Protein AF-A0A820B9D3-F1 (afdb_monomer_lite)

pLDDT: mean 74.73, std 18.63, range [38.22, 97.81]

Sequence (134 aa):
EEYNAFFYSLVSQDTVEMYYSAKRQSFLINQGYSYKVITRLVSEEDNLFYSTKEEQRQLLERVLLATDRGEDKEEESLGQVASSTTSVDRRVGTMNSLSGADATTYMEVKKKPITNGTARSNKPKHELFRKYRK

Structure (mmCIF, N/CA/C/O backbone):
data_AF-A0A820B9D3-F1
#
_entry.id   AF-A0A820B9D3-F1
#
loop_
_atom_site.group_PDB
_atom_site.id
_atom_site.type_symbol
_atom_site.label_atom_id
_atom_site.label_alt_id
_atom_site.label_comp_id
_atom_site.label_asym_id
_atom_site.label_entity_id
_atom_site.label_seq_id
_atom_site.pdbx_PDB_ins_code
_atom_site.Cartn_x
_atom_site.Cartn_y
_atom_site.Cartn_z
_atom_site.occupancy
_atom_site.B_iso_or_equiv
_atom_site.auth_seq_id
_atom_site.auth_comp_id
_atom_site.auth_asym_id
_atom_site.auth_atom_id
_atom_site.pdbx_PDB_model_num
ATOM 1 N N . GLU A 1 1 ? -2.876 -5.472 -28.121 1.00 53.56 1 GLU A N 1
ATOM 2 C CA . GLU A 1 1 ? -1.939 -6.042 -27.135 1.00 53.56 1 GLU A CA 1
ATOM 3 C C . GLU A 1 1 ? -2.771 -6.636 -26.017 1.00 53.56 1 GLU A C 1
ATOM 5 O O . GLU A 1 1 ? -3.557 -5.910 -25.422 1.00 53.56 1 GLU A O 1
ATOM 10 N N . GLU A 1 2 ? -2.706 -7.948 -25.825 1.00 71.56 2 GLU A N 1
ATOM 11 C CA . GLU A 1 2 ? -3.500 -8.658 -24.821 1.00 71.56 2 GLU A CA 1
ATOM 12 C C . GLU A 1 2 ? -2.555 -9.047 -23.681 1.00 71.56 2 GLU A C 1
ATOM 14 O O . GLU A 1 2 ? -1.589 -9.781 -23.888 1.00 71.56 2 GLU A O 1
ATOM 19 N N . TYR A 1 3 ? -2.761 -8.461 -22.501 1.00 78.06 3 TYR A N 1
ATOM 20 C CA . TYR A 1 3 ? -1.929 -8.732 -21.331 1.00 78.06 3 TYR A CA 1
ATOM 21 C C . TYR A 1 3 ? -2.391 -10.037 -20.673 1.00 78.06 3 TYR A C 1
ATOM 23 O O . TYR A 1 3 ? -3.571 -10.201 -20.374 1.00 78.06 3 TYR A O 1
ATOM 31 N N . ASN A 1 4 ? -1.460 -10.960 -20.435 1.00 86.94 4 ASN A N 1
ATOM 32 C CA . ASN A 1 4 ? -1.717 -12.282 -19.851 1.00 86.94 4 ASN A CA 1
ATOM 33 C C . ASN A 1 4 ? -1.388 -12.372 -18.348 1.00 86.94 4 ASN A C 1
ATOM 35 O O . ASN A 1 4 ? -1.605 -13.415 -17.735 1.00 86.94 4 ASN A O 1
ATOM 39 N N . ALA A 1 5 ? -0.855 -11.301 -17.758 1.00 93.38 5 ALA A N 1
ATOM 40 C CA . ALA A 1 5 ? -0.498 -11.227 -16.349 1.00 93.38 5 ALA A CA 1
ATOM 41 C C . ALA A 1 5 ? -0.817 -9.839 -15.784 1.00 93.38 5 ALA A C 1
ATOM 43 O O . ALA A 1 5 ? -0.573 -8.821 -16.436 1.00 93.38 5 ALA A O 1
ATOM 44 N N . PHE A 1 6 ? -1.329 -9.809 -14.553 1.00 93.75 6 PHE A N 1
ATOM 45 C CA . PHE A 1 6 ? -1.707 -8.588 -13.848 1.00 93.75 6 PHE A CA 1
ATOM 46 C C . PHE A 1 6 ? -1.091 -8.578 -12.451 1.00 93.75 6 PHE A C 1
ATOM 48 O O . PHE A 1 6 ? -1.074 -9.597 -11.762 1.00 93.75 6 PHE A O 1
ATOM 55 N N . PHE A 1 7 ? -0.597 -7.415 -12.036 1.00 95.19 7 PHE A N 1
ATOM 56 C CA . PHE A 1 7 ? -0.074 -7.178 -10.696 1.00 95.19 7 PHE A CA 1
ATOM 57 C C . PHE A 1 7 ? -0.852 -6.034 -10.047 1.00 95.19 7 PHE A C 1
ATOM 59 O O . PHE A 1 7 ? -0.975 -4.959 -10.637 1.00 95.19 7 PHE A O 1
ATOM 66 N N . TYR A 1 8 ? -1.348 -6.262 -8.829 1.00 95.00 8 TYR A N 1
ATOM 67 C CA . TYR A 1 8 ? -2.087 -5.276 -8.045 1.00 95.00 8 TYR A CA 1
ATOM 68 C C . TYR A 1 8 ? -1.323 -4.955 -6.765 1.00 95.00 8 TYR A C 1
ATOM 70 O O . TYR A 1 8 ? -0.876 -5.853 -6.056 1.00 95.00 8 TYR A O 1
ATOM 78 N N . SER A 1 9 ? -1.201 -3.664 -6.468 1.00 94.31 9 SER A N 1
ATOM 79 C CA . SER A 1 9 ? -0.707 -3.161 -5.190 1.00 94.31 9 SER A CA 1
ATOM 80 C C . SER A 1 9 ? -1.817 -2.329 -4.571 1.00 94.31 9 SER A C 1
ATOM 82 O O . SER A 1 9 ? -2.277 -1.373 -5.195 1.00 94.31 9 SER A O 1
ATOM 84 N N . LEU A 1 10 ? -2.252 -2.698 -3.368 1.00 94.88 10 LEU A N 1
ATOM 85 C CA . LEU A 1 10 ? -3.127 -1.854 -2.561 1.00 94.88 10 LEU A CA 1
ATOM 86 C C . LEU A 1 10 ? -2.253 -0.843 -1.822 1.00 94.88 10 LEU A C 1
ATOM 88 O O . LEU A 1 10 ? -1.151 -1.177 -1.396 1.00 94.88 10 LEU A O 1
ATOM 92 N N . VAL A 1 11 ? -2.719 0.399 -1.758 1.00 94.75 11 VAL A N 1
ATOM 93 C CA . VAL A 1 11 ? -1.972 1.517 -1.181 1.00 94.75 11 VAL A CA 1
ATOM 94 C C . VAL A 1 11 ? -2.943 2.323 -0.341 1.00 94.75 11 VAL A C 1
ATOM 96 O O . VAL A 1 11 ? -3.967 2.787 -0.854 1.00 94.75 11 VAL A O 1
ATOM 99 N N . SER A 1 12 ? -2.622 2.496 0.935 1.00 94.19 12 SER A N 1
ATOM 100 C CA . SER A 1 12 ? -3.398 3.333 1.840 1.00 94.19 12 SER A CA 1
ATOM 101 C C . SER A 1 12 ? -3.244 4.803 1.440 1.00 94.19 12 SER A C 1
ATOM 103 O O . SER A 1 12 ? -2.137 5.304 1.228 1.00 94.19 12 SER A O 1
ATOM 105 N N . GLN A 1 13 ? -4.369 5.501 1.285 1.00 93.62 13 GLN A N 1
ATOM 106 C CA . GLN A 1 13 ? -4.360 6.931 0.972 1.00 93.62 13 GLN A CA 1
ATOM 107 C C . GLN A 1 13 ? -3.873 7.731 2.180 1.00 93.62 13 GLN A C 1
ATOM 109 O O . GLN A 1 13 ? -4.029 7.297 3.318 1.00 93.62 13 GLN A O 1
ATOM 114 N N . ASP A 1 14 ? -3.266 8.887 1.920 1.00 94.00 14 ASP A N 1
ATOM 115 C CA . ASP A 1 14 ? -2.755 9.803 2.947 1.00 94.00 14 ASP A CA 1
ATOM 116 C C . ASP A 1 14 ? -1.735 9.188 3.929 1.00 94.00 14 ASP A C 1
ATOM 118 O O . ASP A 1 14 ? -1.460 9.752 4.987 1.00 94.00 14 ASP A O 1
ATOM 122 N N . THR A 1 15 ? -1.109 8.063 3.564 1.00 95.75 15 THR A N 1
ATOM 123 C CA . THR A 1 15 ? 0.020 7.472 4.296 1.00 95.75 15 THR A CA 1
ATOM 124 C C . THR A 1 15 ? 1.325 7.583 3.503 1.00 95.75 15 THR A C 1
ATOM 126 O O . THR A 1 15 ? 1.361 7.963 2.326 1.00 95.75 15 THR A O 1
ATOM 129 N N . VAL A 1 16 ? 2.437 7.207 4.141 1.00 94.31 16 VAL A N 1
ATOM 130 C CA . VAL A 1 16 ? 3.761 7.134 3.501 1.00 94.31 16 VAL A CA 1
ATOM 131 C C . VAL A 1 16 ? 3.803 6.168 2.309 1.00 94.31 16 VAL A C 1
ATOM 133 O O . VAL A 1 16 ? 4.631 6.343 1.412 1.00 94.31 16 VAL A O 1
ATOM 136 N N . GLU A 1 17 ? 2.898 5.185 2.245 1.00 92.94 17 GLU A N 1
ATOM 137 C CA . GLU A 1 17 ? 2.817 4.215 1.146 1.00 92.94 17 GLU A CA 1
ATOM 138 C C . GLU A 1 17 ? 2.543 4.896 -0.200 1.00 92.94 17 GLU A C 1
ATOM 140 O O . GLU A 1 17 ? 3.072 4.471 -1.231 1.00 92.94 17 GLU A O 1
ATOM 145 N N . MET A 1 18 ? 1.786 5.999 -0.205 1.00 95.00 18 MET A N 1
ATOM 146 C CA . MET A 1 18 ? 1.497 6.770 -1.417 1.00 95.00 18 MET A CA 1
ATOM 147 C C . MET A 1 18 ? 2.777 7.342 -2.043 1.00 95.00 18 MET A C 1
ATOM 149 O O . MET A 1 18 ? 2.987 7.269 -3.257 1.00 95.00 18 MET A O 1
ATOM 153 N N . TYR A 1 19 ? 3.683 7.852 -1.207 1.00 94.81 19 TYR A N 1
ATOM 154 C CA . TYR A 1 19 ? 4.968 8.386 -1.654 1.00 94.81 19 TYR A CA 1
ATOM 155 C C . TYR A 1 19 ? 5.868 7.294 -2.251 1.00 94.81 19 TYR A C 1
ATOM 157 O O . TYR A 1 19 ? 6.464 7.483 -3.317 1.00 94.81 19 TYR A O 1
ATOM 165 N N . TYR A 1 20 ? 5.949 6.127 -1.605 1.00 95.56 20 TYR A N 1
ATOM 166 C CA . TYR A 1 20 ? 6.718 4.997 -2.136 1.00 95.56 20 TYR A CA 1
ATOM 167 C C . TYR A 1 20 ? 6.109 4.433 -3.423 1.00 95.56 20 TYR A C 1
ATOM 169 O O . TYR A 1 20 ? 6.842 4.063 -4.346 1.00 95.56 20 TYR A O 1
ATOM 177 N N . SER A 1 21 ? 4.784 4.451 -3.536 1.00 95.50 21 SER A N 1
ATOM 178 C CA . SER A 1 21 ? 4.063 4.023 -4.735 1.00 95.50 21 SER A CA 1
ATOM 179 C C . SER A 1 21 ? 4.378 4.904 -5.944 1.00 95.50 21 SER A C 1
ATOM 181 O O . SER A 1 21 ? 4.596 4.377 -7.032 1.00 95.50 21 SER A O 1
ATOM 183 N N . ALA A 1 22 ? 4.532 6.220 -5.763 1.00 95.31 22 ALA A N 1
ATOM 184 C CA . ALA A 1 22 ? 4.946 7.128 -6.839 1.00 95.31 22 ALA A CA 1
ATOM 185 C C . ALA A 1 22 ? 6.360 6.811 -7.378 1.00 95.31 22 ALA A C 1
ATOM 187 O O . ALA A 1 22 ? 6.606 6.839 -8.591 1.00 95.31 22 ALA A O 1
ATOM 188 N N . LYS A 1 23 ? 7.294 6.439 -6.490 1.00 96.69 23 LYS A N 1
ATOM 189 C CA . LYS A 1 23 ? 8.628 5.961 -6.898 1.00 96.69 23 LYS A CA 1
ATOM 190 C C . LYS A 1 23 ? 8.537 4.636 -7.651 1.00 96.69 23 LYS A C 1
ATOM 192 O O . LYS A 1 23 ? 9.179 4.477 -8.690 1.00 96.69 23 LYS A O 1
ATOM 197 N N . ARG A 1 24 ? 7.718 3.703 -7.157 1.00 96.44 24 ARG A N 1
ATOM 198 C CA . ARG A 1 24 ? 7.501 2.395 -7.789 1.00 96.44 24 ARG A CA 1
ATOM 199 C C . ARG A 1 24 ? 6.860 2.527 -9.170 1.00 96.44 24 ARG A C 1
ATOM 201 O O . ARG A 1 24 ? 7.287 1.839 -10.089 1.00 96.44 24 ARG A O 1
ATOM 208 N N . GLN A 1 25 ? 5.908 3.442 -9.342 1.00 96.31 25 GLN A N 1
ATOM 209 C CA . GLN A 1 25 ? 5.317 3.763 -10.639 1.00 96.31 25 GLN A CA 1
ATOM 210 C C . GLN A 1 25 ? 6.394 4.202 -11.636 1.00 96.31 25 GLN A C 1
ATOM 212 O O . GLN A 1 25 ? 6.499 3.620 -12.712 1.00 96.31 25 GLN A O 1
ATOM 217 N N . SER A 1 26 ? 7.223 5.185 -11.265 1.00 96.81 26 SER A N 1
ATOM 218 C CA . SER A 1 26 ? 8.322 5.651 -12.124 1.00 96.81 26 SER A CA 1
ATOM 219 C C . SER A 1 26 ? 9.266 4.505 -12.502 1.00 96.81 26 SER A C 1
ATOM 221 O O . SER A 1 26 ? 9.654 4.370 -13.658 1.00 96.81 26 SER A O 1
ATOM 223 N N . PHE A 1 27 ? 9.595 3.635 -11.545 1.00 97.38 27 PHE A N 1
ATOM 224 C CA . PHE A 1 27 ? 10.438 2.464 -11.777 1.00 97.38 27 PHE A CA 1
ATOM 225 C C . PHE A 1 27 ? 9.816 1.456 -12.758 1.00 97.38 27 PHE A C 1
ATOM 227 O O . PHE A 1 27 ? 10.491 1.025 -13.689 1.00 97.38 27 PHE A O 1
ATOM 234 N N . LEU A 1 28 ? 8.535 1.111 -12.589 1.00 97.12 28 LEU A N 1
ATOM 235 C CA . LEU A 1 28 ? 7.827 0.170 -13.466 1.00 97.12 28 LEU A CA 1
ATOM 236 C C . LEU A 1 28 ? 7.701 0.708 -14.895 1.00 97.12 28 LEU A C 1
ATOM 238 O O . LEU A 1 28 ? 7.951 -0.026 -15.850 1.00 97.12 28 LEU A O 1
ATOM 242 N N . ILE A 1 29 ? 7.387 1.998 -15.037 1.00 96.19 29 ILE A N 1
ATOM 243 C CA . ILE A 1 29 ? 7.316 2.668 -16.341 1.00 96.19 29 ILE A CA 1
ATOM 244 C C . ILE A 1 29 ? 8.689 2.649 -17.021 1.00 96.19 29 ILE A C 1
ATOM 246 O O . ILE A 1 29 ? 8.787 2.299 -18.194 1.00 96.19 29 ILE A O 1
ATOM 250 N N . ASN A 1 30 ? 9.761 2.942 -16.280 1.00 97.81 30 ASN A N 1
ATOM 251 C CA . ASN A 1 30 ? 11.126 2.916 -16.814 1.00 97.81 30 ASN A CA 1
ATOM 252 C C . ASN A 1 30 ? 11.574 1.515 -17.266 1.00 97.81 30 ASN A C 1
ATOM 254 O O . ASN A 1 30 ? 12.438 1.403 -18.131 1.00 97.81 30 ASN A O 1
ATOM 258 N N . GLN A 1 31 ? 11.000 0.450 -16.701 1.00 97.12 31 GLN A N 1
ATOM 259 C CA . GLN A 1 31 ? 11.246 -0.933 -17.125 1.00 97.12 31 GLN A CA 1
ATOM 260 C C . GLN A 1 31 ? 10.371 -1.381 -18.305 1.00 97.12 31 GLN A C 1
ATOM 262 O O . GLN A 1 31 ? 10.558 -2.485 -18.811 1.00 97.12 31 GLN A O 1
ATOM 267 N N . GLY A 1 32 ? 9.436 -0.541 -18.757 1.00 95.00 32 GLY A N 1
ATOM 268 C CA . GLY A 1 32 ? 8.545 -0.842 -19.876 1.00 95.00 32 GLY A CA 1
ATOM 269 C C . GLY A 1 32 ? 7.259 -1.575 -19.488 1.00 95.00 32 GLY A C 1
ATOM 270 O O . GLY A 1 32 ? 6.579 -2.096 -20.370 1.00 95.00 32 GLY A O 1
ATOM 271 N N . TYR A 1 33 ? 6.892 -1.618 -18.202 1.00 95.62 33 TYR A N 1
ATOM 272 C CA . TYR A 1 33 ? 5.592 -2.153 -17.792 1.00 95.62 33 TYR A CA 1
ATOM 273 C C . TYR A 1 33 ? 4.468 -1.145 -18.047 1.00 95.62 33 TYR A C 1
ATOM 275 O O . TYR A 1 33 ? 4.612 0.055 -17.804 1.00 95.62 33 TYR A O 1
ATOM 283 N N . SER A 1 34 ? 3.309 -1.654 -18.471 1.00 94.38 34 SER A N 1
ATOM 284 C CA . SER A 1 34 ? 2.070 -0.875 -18.513 1.00 94.38 34 SER A CA 1
ATOM 285 C C . SER A 1 34 ? 1.540 -0.678 -17.092 1.00 94.38 34 SER A C 1
ATOM 287 O O . SER A 1 34 ? 1.429 -1.636 -16.326 1.00 94.38 34 SER A O 1
ATOM 289 N N . TYR A 1 35 ? 1.230 0.566 -16.725 1.00 94.88 35 TYR A N 1
ATOM 290 C CA . TYR A 1 35 ? 0.809 0.928 -15.374 1.00 94.88 35 TYR A CA 1
ATOM 291 C C . TYR A 1 35 ? -0.491 1.730 -15.404 1.00 94.88 35 TYR A C 1
ATOM 293 O O . TYR A 1 35 ? -0.620 2.697 -16.155 1.00 94.88 35 TYR A O 1
ATOM 301 N N . LYS A 1 36 ? -1.445 1.357 -14.546 1.00 94.06 36 LYS A N 1
ATOM 302 C CA . LYS A 1 36 ? -2.738 2.033 -14.410 1.00 94.06 36 LYS A CA 1
ATOM 303 C C . LYS A 1 36 ? -3.097 2.196 -12.938 1.00 94.06 36 LYS A C 1
ATOM 305 O O . LYS A 1 36 ? -3.137 1.219 -12.199 1.00 94.06 36 LYS A O 1
ATOM 310 N N . VAL A 1 37 ? -3.421 3.425 -12.539 1.00 93.75 37 VAL A N 1
ATOM 311 C CA . VAL A 1 37 ? -3.992 3.715 -11.216 1.00 93.75 37 VAL A CA 1
ATOM 312 C C . VAL A 1 37 ? -5.503 3.510 -11.275 1.00 93.75 37 VAL A C 1
ATOM 314 O O . VAL A 1 37 ? -6.167 4.045 -12.165 1.00 93.75 37 VAL A O 1
ATOM 317 N N . ILE A 1 38 ? -6.047 2.741 -10.332 1.00 93.25 38 ILE A N 1
ATOM 318 C CA . ILE A 1 38 ? -7.487 2.504 -10.195 1.00 93.25 38 ILE A CA 1
ATOM 319 C C . ILE A 1 38 ? -7.922 3.045 -8.835 1.00 93.25 38 ILE A C 1
ATOM 321 O O . ILE A 1 38 ? -7.461 2.570 -7.804 1.00 93.25 38 ILE A O 1
ATOM 325 N N . THR A 1 39 ? -8.797 4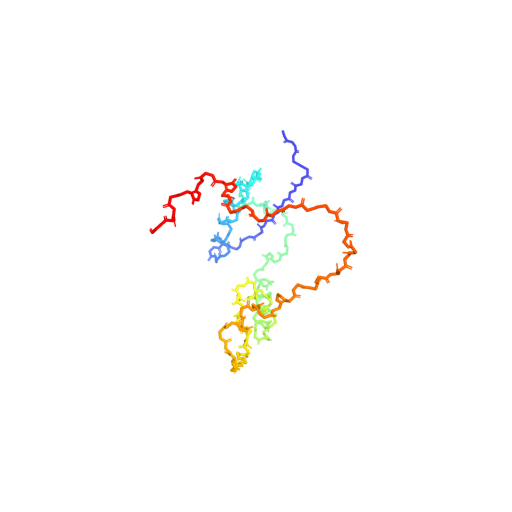.050 -8.832 1.00 90.88 39 THR A N 1
ATOM 326 C CA . THR A 1 39 ? -9.286 4.696 -7.601 1.00 90.88 39 THR A CA 1
ATOM 327 C C . THR A 1 39 ? -10.566 4.067 -7.066 1.00 90.88 39 THR A C 1
ATOM 329 O O . THR A 1 39 ? -10.845 4.158 -5.875 1.00 90.88 39 THR A O 1
ATOM 332 N N . ARG A 1 40 ? -11.360 3.445 -7.940 1.00 85.56 40 ARG A N 1
ATOM 333 C CA . ARG A 1 40 ? -12.627 2.792 -7.604 1.00 85.56 40 ARG A CA 1
ATOM 334 C C . ARG A 1 40 ? -12.691 1.471 -8.356 1.00 85.56 40 ARG A C 1
ATOM 336 O O . ARG A 1 40 ? -12.689 1.470 -9.584 1.00 85.56 40 ARG A O 1
ATOM 343 N 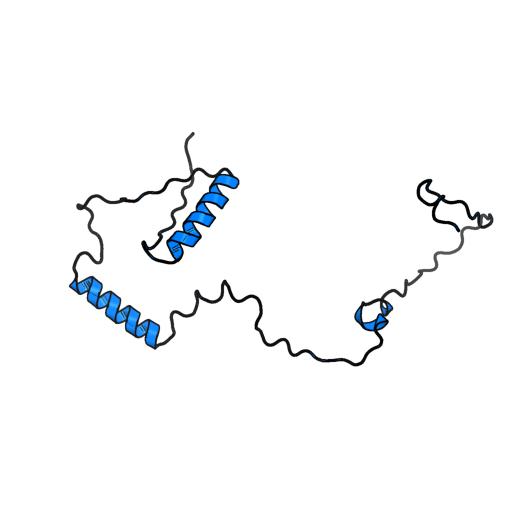N . LEU A 1 41 ? -12.667 0.370 -7.611 1.00 79.94 41 LEU A N 1
ATOM 344 C CA . LEU A 1 41 ? -12.674 -0.992 -8.157 1.00 79.94 41 LEU A CA 1
ATOM 345 C C . LEU A 1 41 ? -14.066 -1.626 -8.147 1.00 79.94 41 LEU A C 1
ATOM 347 O O . LEU A 1 41 ? -14.331 -2.499 -8.963 1.00 79.94 41 LEU A O 1
ATOM 351 N N . VAL A 1 42 ? -14.931 -1.194 -7.232 1.00 69.94 42 VAL A N 1
ATOM 352 C CA . VAL A 1 42 ? -1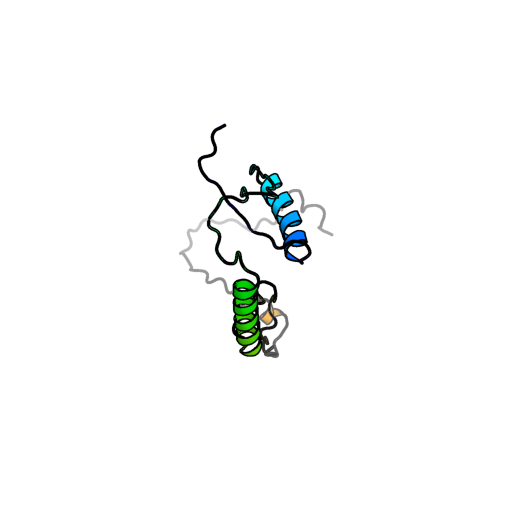6.139 -1.926 -6.854 1.00 69.94 42 VAL A CA 1
ATOM 353 C C . VAL A 1 42 ? -17.355 -1.006 -6.961 1.00 69.94 42 VAL A C 1
ATOM 355 O O . VAL A 1 42 ? -17.283 0.157 -6.558 1.00 69.94 42 VAL A O 1
ATOM 358 N N . SER A 1 43 ? -18.448 -1.518 -7.533 1.00 64.06 43 SER A N 1
ATOM 359 C CA . SER A 1 43 ? -19.780 -0.915 -7.382 1.00 64.06 43 SER A CA 1
ATOM 360 C C . SER A 1 43 ? -20.373 -1.335 -6.038 1.00 64.06 43 SER A C 1
ATOM 362 O O . SER A 1 43 ? -20.066 -2.409 -5.540 1.00 64.06 43 SER A O 1
ATOM 364 N N . GLU A 1 44 ? -21.233 -0.507 -5.451 1.00 61.38 44 GLU A N 1
ATOM 365 C CA . GLU A 1 44 ? -21.781 -0.673 -4.090 1.00 61.38 44 GLU A CA 1
ATOM 366 C C . GLU A 1 44 ? -22.588 -1.974 -3.848 1.00 61.38 44 GLU A C 1
ATOM 368 O O . GLU A 1 44 ? -23.035 -2.213 -2.732 1.00 61.38 44 GLU A O 1
ATOM 373 N N . GLU A 1 45 ? -22.769 -2.820 -4.865 1.00 63.06 45 GLU A N 1
ATOM 374 C CA . GLU A 1 45 ? -23.607 -4.029 -4.841 1.00 63.06 45 GLU A CA 1
ATOM 375 C C . GLU A 1 45 ? -22.868 -5.315 -4.429 1.00 63.06 45 GLU A C 1
ATOM 377 O O . GLU A 1 45 ? -23.485 -6.376 -4.316 1.00 63.06 45 GLU A O 1
ATOM 382 N N . ASP A 1 46 ? -21.560 -5.249 -4.183 1.00 67.44 46 ASP A N 1
ATOM 383 C CA . ASP A 1 46 ? -20.785 -6.423 -3.792 1.00 67.44 46 ASP A CA 1
ATOM 384 C C . ASP A 1 46 ? -20.952 -6.738 -2.287 1.00 67.44 46 ASP A C 1
ATOM 386 O O . ASP A 1 46 ? -20.996 -5.855 -1.427 1.00 67.44 46 ASP A O 1
ATOM 390 N N . ASN A 1 47 ? -21.010 -8.026 -1.933 1.00 79.75 47 ASN A N 1
ATOM 391 C CA . ASN A 1 47 ? -21.017 -8.483 -0.536 1.00 79.75 47 ASN A CA 1
ATOM 392 C C . ASN A 1 47 ? -19.606 -8.372 0.075 1.00 79.75 47 ASN A C 1
ATOM 394 O O . ASN A 1 47 ? -18.892 -9.371 0.198 1.00 79.75 47 ASN A O 1
ATOM 398 N N . LEU A 1 48 ? -19.184 -7.157 0.439 1.00 86.69 48 LEU A N 1
ATOM 399 C CA . LEU A 1 48 ? -17.899 -6.922 1.102 1.00 86.69 48 LEU A CA 1
ATOM 400 C C . LEU A 1 48 ? -17.968 -7.164 2.615 1.00 86.69 48 LEU A C 1
ATOM 402 O O . LEU A 1 48 ? -18.924 -6.789 3.296 1.00 86.69 48 LEU A O 1
ATOM 406 N N . PHE A 1 49 ? -16.883 -7.725 3.148 1.00 89.44 49 PHE A N 1
ATOM 407 C CA . PHE A 1 49 ? -16.624 -7.752 4.585 1.00 89.44 49 PHE A CA 1
ATOM 408 C C . PHE A 1 49 ? -16.356 -6.346 5.132 1.00 89.44 49 PHE A C 1
ATOM 410 O O . PHE A 1 49 ? -15.883 -5.471 4.405 1.00 89.44 49 PHE A O 1
ATOM 417 N N . TYR A 1 50 ? -16.602 -6.159 6.434 1.00 91.00 50 TYR A N 1
ATOM 418 C CA . TYR A 1 50 ? -16.413 -4.888 7.139 1.00 91.00 50 TYR A CA 1
ATOM 419 C C . TYR A 1 50 ? -17.305 -3.763 6.599 1.00 91.00 50 TYR A C 1
ATOM 421 O O . TYR A 1 50 ? -16.900 -2.599 6.566 1.00 91.00 50 TYR A O 1
ATOM 429 N N . SER A 1 51 ? -18.526 -4.098 6.176 1.00 90.44 51 SER A N 1
ATOM 430 C CA . SER A 1 51 ? -19.503 -3.123 5.675 1.00 90.44 51 SER A CA 1
ATOM 431 C C . SER A 1 51 ? -20.102 -2.274 6.800 1.00 90.44 51 SER A C 1
ATOM 433 O O . SER A 1 51 ? -20.448 -1.110 6.592 1.00 90.44 51 SER A O 1
ATOM 435 N N . THR A 1 52 ? -20.194 -2.826 8.015 1.00 93.56 52 THR A N 1
ATOM 436 C CA . THR A 1 52 ? -20.733 -2.118 9.181 1.00 93.56 52 THR A CA 1
ATOM 437 C C . THR A 1 52 ? -19.629 -1.483 10.026 1.00 93.56 52 THR A C 1
ATOM 439 O O . THR A 1 52 ? -18.538 -2.029 10.197 1.00 93.56 52 THR A O 1
ATOM 442 N N . LYS A 1 53 ? -19.931 -0.327 10.633 1.00 95.25 53 LYS A N 1
ATOM 443 C CA . LYS A 1 53 ? -18.999 0.353 11.551 1.00 95.25 53 LYS A CA 1
ATOM 444 C C . LYS A 1 53 ? -18.644 -0.488 12.776 1.00 95.25 53 LYS A C 1
ATOM 446 O O . LYS A 1 53 ? -17.555 -0.331 13.317 1.00 95.25 53 LYS A O 1
ATOM 451 N N . GLU A 1 54 ? -19.548 -1.356 13.220 1.00 96.19 54 GLU A N 1
ATOM 452 C CA . GLU A 1 54 ? -19.304 -2.200 14.388 1.00 96.19 54 GLU A CA 1
ATOM 453 C C . GLU A 1 54 ? -18.259 -3.281 14.086 1.00 96.19 54 GLU A C 1
ATOM 455 O O . GLU A 1 54 ? -17.330 -3.463 14.868 1.00 96.19 54 GLU A O 1
ATOM 460 N N . GLU A 1 55 ? -18.325 -3.920 12.914 1.00 95.19 55 GLU A N 1
ATOM 461 C CA . GLU A 1 55 ? -17.287 -4.857 12.459 1.00 95.19 55 GLU A CA 1
ATOM 462 C C . GLU A 1 55 ? -15.927 -4.168 12.296 1.00 95.19 55 GLU A C 1
ATOM 464 O O . GLU A 1 55 ? -14.899 -4.703 12.714 1.00 95.19 55 GLU A O 1
ATOM 469 N N . GLN A 1 56 ? -15.912 -2.952 11.739 1.00 95.81 56 GLN A N 1
ATOM 470 C CA . GLN A 1 56 ? -14.692 -2.148 11.613 1.00 95.81 56 GLN A CA 1
ATOM 471 C C . GLN A 1 56 ? -14.104 -1.783 12.985 1.00 95.81 56 GLN A C 1
ATOM 473 O O . GLN A 1 56 ? -12.892 -1.869 13.180 1.00 95.81 56 GLN A O 1
ATOM 478 N N . ARG A 1 57 ? -14.946 -1.422 13.964 1.00 96.81 57 ARG A N 1
ATOM 479 C CA . ARG A 1 57 ? -14.516 -1.124 15.340 1.00 96.81 57 ARG A CA 1
ATOM 480 C C . ARG A 1 57 ? -13.898 -2.350 16.008 1.00 96.81 57 ARG A C 1
ATOM 482 O O . ARG A 1 57 ? -12.863 -2.230 16.657 1.00 96.81 57 ARG A O 1
ATOM 489 N N . GLN A 1 58 ? -14.505 -3.521 15.826 1.00 96.50 58 GLN A N 1
ATOM 490 C CA . GLN A 1 58 ? -13.972 -4.779 16.349 1.00 96.50 58 GLN A CA 1
ATOM 491 C C . GLN A 1 58 ? -12.618 -5.131 15.725 1.00 96.50 58 GLN A C 1
ATOM 493 O O . GLN A 1 58 ? -11.733 -5.615 16.428 1.00 96.50 58 GLN A O 1
ATOM 498 N N . LEU A 1 59 ? -12.432 -4.879 14.425 1.00 95.50 59 LEU A N 1
ATOM 499 C CA . LEU A 1 59 ? -11.130 -5.045 13.778 1.00 95.50 59 LEU A CA 1
ATOM 500 C C . LEU A 1 59 ? -10.089 -4.094 14.377 1.00 95.50 59 LEU A C 1
ATOM 502 O O . LEU A 1 59 ? -8.999 -4.537 14.728 1.00 95.50 59 LEU A O 1
ATOM 506 N N . LEU A 1 60 ? -10.436 -2.816 14.544 1.00 95.31 60 LEU A N 1
ATOM 507 C CA . LEU A 1 60 ? -9.541 -1.823 15.135 1.00 95.31 60 LEU A CA 1
ATOM 508 C C . LEU A 1 60 ? -9.104 -2.218 16.552 1.00 95.31 60 LEU A C 1
ATOM 510 O O . LEU A 1 60 ? -7.927 -2.121 16.876 1.00 95.31 60 LEU A O 1
ATOM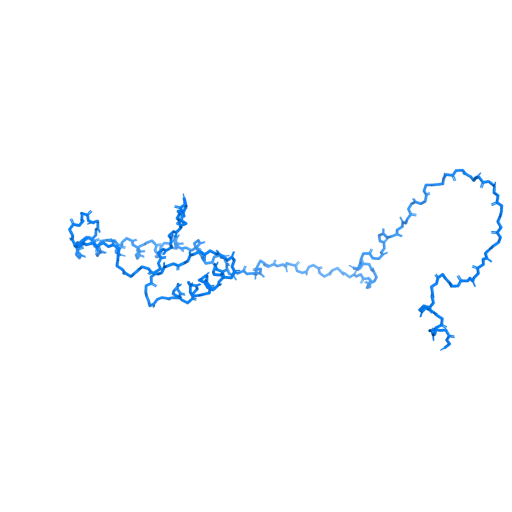 514 N N . GLU A 1 61 ? -10.028 -2.706 17.378 1.00 95.31 61 GLU A N 1
ATOM 515 C CA . GLU A 1 61 ? -9.718 -3.187 18.728 1.00 95.31 61 GLU A CA 1
ATOM 516 C C . GLU A 1 61 ? -8.708 -4.344 18.701 1.00 95.31 61 GLU A C 1
ATOM 518 O O . GLU A 1 61 ? -7.747 -4.344 19.467 1.00 95.31 61 GLU A O 1
ATOM 523 N N . ARG A 1 62 ? -8.864 -5.294 17.769 1.00 92.62 62 ARG A N 1
ATOM 524 C CA . ARG A 1 62 ? -7.898 -6.391 17.590 1.00 92.62 62 ARG A CA 1
ATOM 525 C C . ARG A 1 62 ? -6.522 -5.886 17.163 1.00 92.62 62 ARG A C 1
ATOM 527 O O . ARG A 1 62 ? -5.531 -6.385 17.683 1.00 92.62 62 ARG A O 1
ATOM 534 N N . VAL A 1 63 ? -6.464 -4.913 16.251 1.00 92.81 63 VAL A N 1
ATOM 535 C CA . VAL A 1 63 ? -5.199 -4.314 15.792 1.00 92.81 63 VAL A CA 1
ATOM 536 C C . VAL A 1 63 ? -4.491 -3.611 16.946 1.00 92.81 63 VAL A C 1
ATOM 538 O O . VAL A 1 63 ? -3.326 -3.888 17.187 1.00 92.81 63 VAL A O 1
ATOM 541 N N . LEU A 1 64 ? -5.198 -2.787 17.726 1.00 93.19 64 LEU A N 1
ATOM 542 C CA . LEU A 1 64 ? -4.609 -2.104 18.885 1.00 93.19 64 LEU A CA 1
ATOM 543 C C . LEU A 1 64 ? -4.001 -3.096 19.889 1.00 93.19 64 LEU A C 1
ATOM 545 O O . LEU A 1 64 ? -2.882 -2.898 20.356 1.00 93.19 64 LEU A O 1
ATOM 549 N N . LEU A 1 65 ? -4.703 -4.200 20.164 1.00 92.88 65 LEU A N 1
ATOM 550 C CA . LEU A 1 65 ? -4.197 -5.256 21.043 1.00 92.88 65 LEU A CA 1
ATOM 551 C C . LEU A 1 65 ? -2.960 -5.972 20.475 1.00 92.88 65 LEU A C 1
ATOM 553 O O . LEU A 1 65 ? -2.093 -6.374 21.251 1.00 92.88 65 LEU A O 1
ATOM 557 N N . ALA A 1 66 ? -2.873 -6.159 19.154 1.00 90.12 66 ALA A N 1
ATOM 558 C CA . ALA A 1 66 ? -1.707 -6.753 18.493 1.00 90.12 66 ALA A CA 1
ATOM 559 C C . ALA A 1 66 ? -0.493 -5.806 18.520 1.00 90.12 66 ALA A C 1
ATOM 561 O O . ALA A 1 66 ? 0.621 -6.227 18.852 1.00 90.12 66 ALA A O 1
ATOM 562 N N . THR A 1 67 ? -0.726 -4.509 18.294 1.00 86.56 67 THR A N 1
ATOM 563 C CA . THR A 1 67 ? 0.303 -3.467 18.379 1.00 86.56 67 THR A CA 1
ATOM 564 C C . THR A 1 67 ? 0.890 -3.372 19.787 1.00 86.56 67 THR A C 1
ATOM 566 O O . THR A 1 67 ? 2.113 -3.343 19.938 1.00 86.56 67 THR A O 1
ATOM 569 N N . ASP A 1 68 ? 0.051 -3.417 20.828 1.00 84.69 68 ASP A N 1
ATOM 570 C CA . ASP A 1 68 ? 0.496 -3.413 22.230 1.00 84.69 68 ASP A CA 1
ATOM 571 C C . ASP A 1 68 ? 1.345 -4.646 22.585 1.00 84.69 68 ASP A C 1
ATOM 573 O O . ASP A 1 68 ? 2.265 -4.570 23.404 1.00 84.69 68 ASP A O 1
ATOM 577 N N . ARG A 1 69 ? 1.071 -5.789 21.945 1.00 83.12 69 ARG A N 1
ATOM 578 C CA . ARG A 1 69 ? 1.864 -7.023 22.086 1.00 83.12 69 ARG A CA 1
ATOM 579 C C . ARG A 1 69 ? 3.170 -6.995 21.293 1.00 83.12 69 ARG A C 1
ATOM 581 O O . ARG A 1 69 ? 4.022 -7.855 21.503 1.00 83.12 69 ARG A O 1
ATOM 588 N N . GLY A 1 70 ? 3.360 -5.995 20.432 1.00 73.12 70 GLY A N 1
ATOM 589 C CA . GLY A 1 70 ? 4.552 -5.841 19.603 1.00 73.12 70 GLY A CA 1
ATOM 590 C C . GLY A 1 70 ? 4.652 -6.859 18.467 1.00 73.12 70 GLY A C 1
ATOM 591 O O . GLY A 1 70 ? 5.753 -7.066 17.958 1.00 73.12 70 GLY A O 1
ATOM 592 N N . GLU A 1 71 ? 3.534 -7.477 18.081 1.00 67.94 71 GLU A N 1
ATOM 593 C CA . GLU A 1 71 ? 3.455 -8.480 17.007 1.00 67.94 71 GLU A CA 1
ATOM 594 C C . GLU A 1 71 ? 3.597 -7.839 15.606 1.00 67.94 71 GLU A C 1
ATOM 596 O O . GLU A 1 71 ? 3.970 -8.512 14.652 1.00 67.94 71 GLU A O 1
ATOM 601 N N . ASP A 1 72 ? 3.429 -6.516 15.494 1.00 61.94 72 ASP A N 1
ATOM 602 C CA . ASP A 1 72 ? 3.442 -5.776 14.220 1.00 61.94 72 ASP A CA 1
ATOM 603 C C . ASP A 1 72 ? 4.851 -5.342 13.744 1.00 61.94 72 ASP A C 1
ATOM 605 O O . ASP A 1 72 ? 4.995 -4.596 12.775 1.00 61.94 72 ASP A O 1
ATOM 609 N N . LYS A 1 73 ? 5.927 -5.767 14.421 1.00 56.25 73 LYS A N 1
ATOM 610 C CA . LYS A 1 73 ? 7.298 -5.264 14.170 1.00 56.25 73 LYS A CA 1
ATOM 611 C C . LYS A 1 73 ? 8.031 -5.902 12.986 1.00 56.25 73 LYS A C 1
ATOM 613 O O . LYS A 1 73 ? 9.197 -5.581 12.759 1.00 56.25 73 LYS A O 1
ATOM 618 N N . GLU A 1 74 ? 7.396 -6.787 12.227 1.00 55.62 74 GLU A N 1
ATOM 619 C CA . GLU A 1 74 ? 8.093 -7.520 11.163 1.00 55.62 74 GLU A CA 1
ATOM 620 C C . GLU A 1 74 ? 8.306 -6.700 9.872 1.00 55.62 74 GLU A C 1
ATOM 622 O O . GLU A 1 74 ? 9.221 -7.008 9.108 1.00 55.62 74 GLU A O 1
ATOM 627 N N . GLU A 1 75 ? 7.568 -5.603 9.646 1.00 53.91 75 GLU A N 1
ATOM 628 C CA . GLU A 1 75 ? 7.745 -4.769 8.438 1.00 53.91 75 GLU A CA 1
ATOM 629 C C . GLU A 1 75 ? 8.817 -3.669 8.549 1.00 53.91 75 GLU A C 1
ATOM 631 O O . GLU A 1 75 ? 9.319 -3.193 7.528 1.00 53.91 75 GLU A O 1
ATOM 636 N N . GLU A 1 76 ? 9.261 -3.286 9.751 1.00 49.00 76 GLU A N 1
ATOM 637 C CA . GLU A 1 76 ? 10.258 -2.208 9.899 1.00 49.00 76 GLU A CA 1
ATOM 638 C C . GLU A 1 76 ? 11.711 -2.658 9.608 1.00 49.00 76 GLU A C 1
ATOM 640 O O . GLU A 1 76 ? 12.641 -1.848 9.596 1.00 49.00 76 GLU A O 1
ATOM 645 N N . SER A 1 77 ? 11.942 -3.948 9.324 1.00 44.81 77 SER A N 1
ATOM 646 C CA . SER A 1 77 ? 13.291 -4.489 9.084 1.00 44.81 77 SER A CA 1
ATOM 647 C C . SER A 1 77 ? 13.834 -4.251 7.667 1.00 44.81 77 SER A C 1
ATOM 649 O O . SER A 1 77 ? 15.019 -4.497 7.433 1.00 44.81 77 SER A O 1
ATOM 651 N N . LEU A 1 78 ? 13.043 -3.757 6.708 1.00 46.69 78 LEU A N 1
ATOM 652 C CA . LEU A 1 78 ? 13.504 -3.599 5.315 1.00 46.69 78 LEU A CA 1
ATOM 653 C C . LEU A 1 78 ? 14.244 -2.275 5.029 1.00 46.69 78 LEU A C 1
ATOM 655 O O . LEU A 1 78 ? 14.593 -2.000 3.881 1.00 46.69 78 LEU A O 1
ATOM 659 N N . GLY A 1 79 ? 14.535 -1.475 6.061 1.00 45.47 79 GLY A N 1
ATOM 660 C CA . GLY A 1 79 ? 15.249 -0.196 5.933 1.00 45.47 79 GLY A CA 1
ATOM 661 C C . GLY A 1 79 ? 16.453 -0.000 6.858 1.00 45.47 79 GLY A C 1
ATOM 662 O O . GLY A 1 79 ? 17.206 0.956 6.669 1.00 45.47 79 GLY A O 1
ATOM 663 N N . GLN A 1 80 ? 16.687 -0.888 7.829 1.00 38.72 80 GLN A N 1
ATOM 664 C CA . GLN A 1 80 ? 17.845 -0.785 8.718 1.00 38.72 80 GLN A CA 1
ATOM 665 C C . GLN A 1 80 ? 19.046 -1.503 8.096 1.00 38.72 80 GLN A C 1
ATOM 667 O O . GLN A 1 80 ? 19.385 -2.642 8.411 1.00 38.72 80 GLN A O 1
ATOM 672 N N . VAL A 1 81 ? 19.710 -0.808 7.176 1.00 46.09 81 VAL A N 1
ATOM 673 C CA . VAL A 1 81 ? 21.101 -1.098 6.820 1.00 46.09 81 VAL A CA 1
ATOM 674 C C . VAL A 1 81 ? 21.931 -1.108 8.109 1.00 46.09 81 VAL A C 1
ATOM 676 O O . VAL A 1 81 ? 22.220 -0.064 8.681 1.00 46.09 81 VAL A O 1
ATOM 679 N N . ALA A 1 82 ? 22.268 -2.315 8.565 1.00 46.22 82 ALA A N 1
ATOM 680 C CA . ALA A 1 82 ? 23.393 -2.646 9.432 1.00 46.22 82 ALA A CA 1
ATOM 681 C C . ALA A 1 82 ? 23.651 -1.691 10.619 1.00 46.22 82 ALA A C 1
ATOM 683 O O . ALA A 1 82 ? 24.659 -0.991 10.657 1.00 46.22 82 ALA A O 1
ATOM 684 N N . SER A 1 83 ? 22.811 -1.760 11.653 1.00 48.47 83 SER A N 1
ATOM 685 C CA . SER A 1 83 ? 23.271 -1.514 13.030 1.00 48.47 83 SER A CA 1
ATOM 686 C C . SER A 1 83 ? 23.214 -2.807 13.850 1.00 48.47 83 SER A C 1
ATOM 688 O O . SER A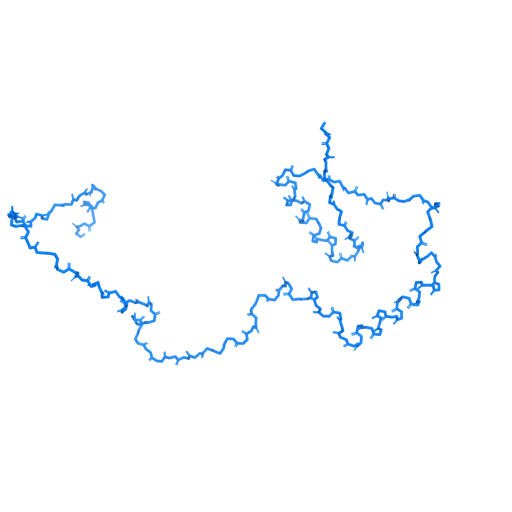 1 83 ? 22.882 -2.826 15.031 1.00 48.47 83 SER A O 1
ATOM 690 N N . SER A 1 84 ? 23.552 -3.934 13.215 1.00 47.97 84 SER A N 1
ATOM 691 C CA . SER A 1 84 ? 24.128 -5.047 13.960 1.00 47.97 84 SER A CA 1
ATOM 692 C C . SER A 1 84 ? 25.464 -4.541 14.479 1.00 47.97 84 SER A C 1
ATOM 694 O O . SER A 1 84 ? 26.336 -4.194 13.684 1.00 47.97 84 SER A O 1
ATOM 696 N N . THR A 1 85 ? 25.587 -4.448 15.792 1.00 54.22 85 THR A N 1
ATOM 697 C CA . THR A 1 85 ? 26.792 -4.129 16.551 1.00 54.22 85 THR A CA 1
ATOM 698 C C . THR A 1 85 ? 28.000 -4.923 16.043 1.00 54.22 85 THR A C 1
ATOM 700 O O . THR A 1 85 ? 28.365 -5.963 16.585 1.00 54.22 85 THR A O 1
ATOM 703 N N . THR A 1 86 ? 28.655 -4.440 14.984 1.00 53.22 86 THR A N 1
ATOM 704 C CA . THR A 1 86 ? 29.930 -4.987 14.534 1.00 53.22 86 THR A CA 1
ATOM 705 C C . THR A 1 86 ? 30.929 -4.640 15.615 1.00 53.22 86 THR A C 1
ATOM 707 O O . THR A 1 86 ? 31.384 -3.501 15.727 1.00 53.22 86 THR A O 1
ATOM 710 N N . SER A 1 87 ? 31.215 -5.617 16.461 1.00 55.44 87 SER A N 1
ATOM 711 C CA . SER A 1 87 ? 32.293 -5.567 17.430 1.00 55.44 87 SER A CA 1
ATOM 712 C C . SER A 1 87 ? 33.578 -5.347 16.631 1.00 55.44 87 SER A C 1
ATOM 714 O O . SER A 1 87 ? 34.081 -6.258 15.976 1.00 55.44 87 SER A O 1
ATOM 716 N N . VAL A 1 88 ? 34.059 -4.103 16.591 1.00 60.75 88 VAL A N 1
ATOM 717 C CA . VAL A 1 88 ? 35.309 -3.758 15.912 1.00 60.75 88 VAL A CA 1
ATOM 718 C C . VAL A 1 88 ? 36.450 -4.293 16.771 1.00 60.75 88 VAL A C 1
ATOM 720 O O . VAL A 1 88 ? 36.892 -3.641 17.715 1.00 60.75 88 VAL A O 1
ATOM 723 N N . ASP A 1 89 ? 36.908 -5.500 16.452 1.00 64.25 89 ASP A N 1
ATOM 724 C CA . ASP A 1 89 ? 38.094 -6.098 17.054 1.00 64.25 89 ASP A CA 1
ATOM 725 C C . ASP A 1 89 ? 39.338 -5.406 16.471 1.00 64.25 89 ASP A C 1
ATOM 727 O O . ASP A 1 89 ? 39.757 -5.653 15.336 1.00 64.25 89 ASP A O 1
ATOM 731 N N . ARG A 1 90 ? 39.891 -4.441 17.215 1.00 69.75 90 ARG A N 1
ATOM 732 C CA . ARG A 1 90 ? 41.074 -3.676 16.797 1.00 69.75 90 ARG A CA 1
ATOM 733 C C . ARG A 1 90 ? 42.320 -4.537 16.969 1.00 69.75 90 ARG A C 1
ATOM 735 O O . ARG A 1 90 ? 42.994 -4.479 17.993 1.00 69.75 90 ARG A O 1
ATOM 742 N N . ARG A 1 91 ? 42.648 -5.321 15.946 1.00 68.12 91 ARG A N 1
ATOM 743 C CA . ARG A 1 91 ? 43.913 -6.061 15.898 1.00 68.12 91 ARG A CA 1
ATOM 744 C C . ARG A 1 91 ? 45.055 -5.106 15.559 1.00 68.12 91 ARG A C 1
ATOM 746 O O . ARG A 1 91 ? 45.028 -4.436 14.530 1.00 68.12 91 ARG A O 1
ATOM 753 N N . VAL A 1 92 ? 46.057 -5.041 16.433 1.00 69.44 92 VAL A N 1
ATOM 754 C CA . VAL A 1 92 ? 47.297 -4.296 16.184 1.00 69.44 92 VAL A CA 1
ATOM 755 C C . VAL A 1 92 ? 48.091 -5.043 15.113 1.00 69.44 92 VAL A C 1
ATOM 757 O O . VAL A 1 92 ? 48.553 -6.157 15.345 1.00 69.44 92 VAL A O 1
ATOM 760 N N . GLY A 1 93 ? 48.232 -4.438 13.936 1.00 73.31 93 GLY A N 1
ATOM 761 C CA . GLY A 1 93 ? 48.993 -4.985 12.817 1.00 73.31 93 GLY A CA 1
ATOM 762 C C . GLY A 1 93 ? 49.520 -3.875 11.912 1.00 73.31 93 GLY A C 1
ATOM 763 O O . GLY A 1 93 ? 48.932 -2.798 11.816 1.00 73.31 93 GLY A O 1
ATOM 764 N N . THR A 1 94 ? 50.656 -4.123 11.267 1.00 73.31 94 THR A N 1
ATOM 765 C CA . THR A 1 94 ? 51.272 -3.208 10.299 1.00 73.31 94 THR A CA 1
ATOM 766 C C . THR A 1 94 ? 50.341 -3.022 9.096 1.00 73.31 94 THR A C 1
ATOM 768 O O . THR A 1 94 ? 49.714 -3.982 8.649 1.00 73.31 94 THR A O 1
ATOM 771 N N . MET A 1 95 ? 50.258 -1.805 8.546 1.00 70.94 95 MET A N 1
ATOM 772 C CA . MET A 1 95 ? 49.277 -1.407 7.517 1.00 70.94 95 MET A CA 1
ATOM 773 C C . MET A 1 95 ? 49.241 -2.339 6.285 1.00 70.94 95 MET A C 1
ATOM 775 O O . MET A 1 95 ? 48.185 -2.549 5.695 1.00 70.94 95 MET A O 1
ATOM 779 N N . ASN A 1 96 ? 50.374 -2.963 5.950 1.00 66.56 96 ASN A N 1
ATOM 780 C CA . ASN A 1 96 ? 50.512 -3.934 4.861 1.00 66.56 96 ASN A CA 1
ATOM 781 C C . ASN A 1 96 ? 49.734 -5.247 5.098 1.00 66.56 96 ASN A C 1
ATOM 783 O O . ASN A 1 96 ? 49.242 -5.847 4.146 1.00 66.56 96 ASN A O 1
ATOM 787 N N . SER A 1 97 ? 49.578 -5.675 6.352 1.00 70.81 97 SER A N 1
ATOM 788 C CA . SER A 1 97 ? 48.952 -6.960 6.699 1.00 70.81 97 SER A CA 1
ATOM 789 C C . SER A 1 97 ? 47.419 -6.895 6.635 1.00 70.81 97 SER A C 1
ATOM 791 O O . SER A 1 97 ? 46.754 -7.861 6.267 1.00 70.81 97 SER A O 1
ATOM 793 N N . LEU A 1 98 ? 46.840 -5.716 6.898 1.00 72.25 98 LEU A N 1
ATOM 794 C CA . LEU A 1 98 ? 45.390 -5.484 6.836 1.00 72.25 98 LEU A CA 1
ATOM 795 C C . LEU A 1 98 ? 44.839 -5.478 5.404 1.00 72.25 98 LEU A C 1
ATOM 797 O O . LEU A 1 98 ? 43.679 -5.824 5.199 1.00 72.25 98 LEU A O 1
ATOM 801 N N . SER A 1 99 ? 45.652 -5.108 4.409 1.00 73.88 99 SER A N 1
ATOM 802 C CA . SER A 1 99 ? 45.212 -5.046 3.008 1.00 73.88 99 SER A CA 1
ATOM 803 C C . SER A 1 99 ? 45.358 -6.379 2.258 1.00 73.88 99 SER A C 1
ATOM 805 O O . SER A 1 99 ? 45.236 -6.404 1.033 1.00 73.88 99 SER A O 1
ATOM 807 N N . GLY A 1 100 ? 45.670 -7.477 2.958 1.00 69.44 100 GLY A N 1
ATOM 808 C CA . GLY A 1 100 ? 45.899 -8.787 2.340 1.00 69.44 100 GLY A CA 1
ATOM 809 C C . GLY A 1 100 ? 47.166 -8.863 1.480 1.00 69.44 100 GLY A C 1
ATOM 810 O O . GLY A 1 100 ? 47.317 -9.809 0.709 1.00 69.44 100 GLY A O 1
ATOM 811 N N . ALA A 1 101 ? 48.086 -7.896 1.601 1.00 66.44 101 ALA A N 1
ATOM 812 C CA . ALA A 1 101 ? 49.305 -7.854 0.791 1.00 66.44 101 ALA A CA 1
ATOM 813 C C . ALA A 1 101 ? 50.264 -9.020 1.105 1.00 66.44 101 ALA A C 1
ATOM 815 O O . ALA A 1 101 ? 50.995 -9.470 0.221 1.00 66.44 101 ALA A O 1
ATOM 816 N N . ASP A 1 102 ? 50.190 -9.575 2.319 1.00 62.38 102 ASP A N 1
ATOM 817 C CA . ASP A 1 102 ? 51.011 -10.713 2.755 1.00 62.38 102 ASP A CA 1
ATOM 818 C C . ASP A 1 102 ? 50.575 -12.056 2.125 1.00 62.38 102 ASP A C 1
ATOM 820 O O . ASP A 1 102 ? 51.338 -13.022 2.123 1.00 62.38 102 ASP A O 1
ATOM 824 N N . ALA A 1 103 ? 49.373 -12.138 1.537 1.00 60.56 103 ALA A N 1
ATOM 825 C CA . ALA A 1 103 ? 48.836 -13.378 0.962 1.00 60.56 103 ALA A CA 1
ATOM 826 C C . ALA A 1 103 ? 49.390 -13.713 -0.439 1.00 60.56 103 ALA A C 1
ATOM 828 O O . ALA A 1 103 ? 49.084 -14.767 -0.996 1.00 60.56 103 ALA A O 1
ATOM 829 N N . THR A 1 104 ? 50.224 -12.850 -1.025 1.00 61.25 104 THR A N 1
ATOM 830 C CA . THR A 1 104 ? 50.749 -13.028 -2.390 1.00 61.25 104 THR A CA 1
ATOM 831 C C . THR A 1 104 ? 52.098 -13.750 -2.428 1.00 61.25 104 THR A C 1
ATOM 833 O O . THR A 1 104 ? 53.013 -13.359 -3.146 1.00 61.25 104 THR A O 1
ATOM 836 N N . THR A 1 105 ? 52.240 -14.861 -1.700 1.00 61.72 105 THR A N 1
ATOM 837 C CA . THR A 1 105 ? 53.355 -15.784 -1.973 1.00 61.72 105 THR A CA 1
ATOM 838 C C . THR A 1 105 ? 52.945 -16.705 -3.118 1.00 61.72 105 THR A C 1
ATOM 840 O O . THR A 1 105 ? 52.282 -17.723 -2.928 1.00 61.72 105 THR A O 1
ATOM 843 N N . TYR A 1 106 ? 53.306 -16.309 -4.339 1.00 57.88 106 TYR A N 1
ATOM 844 C CA . TYR A 1 106 ? 53.134 -17.111 -5.546 1.00 57.88 106 TYR A CA 1
ATOM 845 C C . TYR A 1 106 ? 53.958 -18.404 -5.425 1.00 57.88 106 TYR A C 1
ATOM 847 O O . TYR A 1 106 ? 55.188 -18.384 -5.467 1.00 57.88 106 TYR A O 1
ATOM 855 N N . MET A 1 107 ? 53.278 -19.537 -5.243 1.00 65.38 107 MET A N 1
ATOM 856 C CA . MET A 1 107 ? 53.891 -20.866 -5.281 1.00 65.38 107 MET A CA 1
ATOM 857 C C . MET A 1 107 ? 54.290 -21.195 -6.727 1.00 65.38 107 MET A C 1
ATOM 859 O O . MET A 1 107 ? 53.485 -21.714 -7.501 1.00 65.38 107 MET A O 1
ATOM 863 N N . GLU A 1 108 ? 55.537 -20.906 -7.109 1.00 61.38 108 GLU A N 1
ATOM 864 C CA . GLU A 1 108 ? 56.092 -21.409 -8.369 1.00 61.38 108 GLU A CA 1
ATOM 865 C C . GLU A 1 108 ? 56.228 -22.934 -8.307 1.00 61.38 108 GLU A C 1
ATOM 867 O O . GLU A 1 108 ? 57.158 -23.489 -7.716 1.00 61.38 108 GLU A O 1
ATOM 872 N N . VAL A 1 109 ? 55.321 -23.636 -8.985 1.00 59.03 109 VAL A N 1
ATOM 873 C CA . VAL A 1 109 ? 55.545 -25.034 -9.349 1.00 59.03 109 VAL A CA 1
ATOM 874 C C . VAL A 1 109 ? 56.645 -25.048 -10.408 1.00 59.03 109 VAL A C 1
ATOM 876 O O . VAL A 1 109 ? 56.402 -24.767 -11.583 1.00 59.03 109 VAL A O 1
ATOM 879 N N . LYS A 1 110 ? 57.875 -25.370 -9.992 1.00 52.03 110 LYS A N 1
ATOM 880 C CA . LYS A 1 110 ? 59.016 -25.585 -10.890 1.00 52.03 110 LYS A CA 1
ATOM 881 C C . LYS A 1 110 ? 58.691 -26.697 -11.895 1.00 52.03 110 LYS A C 1
ATOM 883 O O . LYS A 1 110 ? 58.883 -27.879 -11.612 1.00 52.03 110 LYS A O 1
ATOM 888 N N . LYS A 1 111 ? 58.239 -26.331 -13.096 1.00 51.88 111 LYS A N 1
ATOM 889 C CA . LYS A 1 111 ? 58.328 -27.204 -14.273 1.00 51.88 111 LYS A CA 1
ATOM 890 C C . LYS A 1 111 ? 59.754 -27.124 -14.822 1.00 51.88 111 LYS A C 1
ATOM 892 O O . LYS A 1 111 ? 60.340 -26.047 -14.897 1.00 51.88 111 LYS A O 1
ATOM 897 N N . LYS A 1 112 ? 60.320 -28.294 -15.129 1.00 48.91 112 LYS A N 1
ATOM 898 C CA . LYS A 1 112 ? 61.703 -28.499 -15.591 1.00 48.91 112 LYS A CA 1
ATOM 899 C C . LYS A 1 112 ? 62.076 -27.546 -16.743 1.00 48.91 112 LYS A C 1
ATOM 901 O O . LYS A 1 112 ? 61.224 -27.270 -17.588 1.00 48.91 112 LYS A O 1
ATOM 906 N N . PRO A 1 113 ? 63.336 -27.081 -16.810 1.00 40.69 113 PRO A N 1
ATOM 907 C CA . PRO A 1 113 ? 63.758 -26.114 -17.810 1.00 40.69 113 PRO A CA 1
ATOM 908 C C . PRO A 1 113 ? 63.828 -26.773 -19.191 1.00 40.69 113 PRO A C 1
ATOM 910 O O . PRO A 1 113 ? 64.572 -27.732 -19.387 1.00 40.69 113 PRO A O 1
ATOM 913 N N . ILE A 1 114 ? 63.087 -26.228 -20.156 1.00 43.84 114 ILE A N 1
ATOM 914 C CA . ILE A 1 114 ? 63.442 -26.367 -21.569 1.00 43.84 114 ILE A CA 1
ATOM 915 C C . ILE A 1 114 ? 64.440 -25.249 -21.842 1.00 43.84 114 ILE A C 1
ATOM 917 O O . ILE A 1 114 ? 64.108 -24.064 -21.853 1.00 43.84 114 ILE A O 1
ATOM 921 N N . THR A 1 115 ? 65.696 -25.646 -21.977 1.00 48.34 115 THR A N 1
ATOM 922 C CA . THR A 1 115 ? 66.783 -24.808 -22.459 1.00 48.34 115 THR A CA 1
ATOM 923 C C . THR A 1 115 ? 66.424 -24.272 -23.838 1.00 48.34 115 THR A C 1
ATOM 925 O O . THR A 1 115 ? 66.184 -25.070 -24.736 1.00 48.34 115 THR A O 1
ATOM 928 N N . ASN A 1 116 ? 66.387 -22.949 -23.991 1.00 38.22 116 ASN A N 1
ATOM 929 C CA . ASN A 1 116 ? 66.939 -22.220 -25.134 1.00 38.22 116 ASN A CA 1
ATOM 930 C C . ASN A 1 116 ? 66.978 -20.733 -24.769 1.00 38.22 116 ASN A C 1
ATOM 932 O O . ASN A 1 116 ? 65.961 -20.115 -24.461 1.00 38.22 116 ASN A O 1
ATOM 936 N N . GLY A 1 117 ? 68.195 -20.201 -24.687 1.00 43.53 117 GLY A N 1
ATOM 937 C CA . GLY A 1 117 ? 68.473 -18.879 -24.152 1.00 43.53 117 GLY A CA 1
ATOM 938 C C . GLY A 1 117 ? 67.929 -17.737 -25.004 1.00 43.53 117 GLY A C 1
ATOM 939 O O . GLY A 1 117 ? 67.718 -17.861 -26.205 1.00 43.53 117 GLY A O 1
ATOM 940 N N . THR A 1 118 ? 67.760 -16.580 -24.374 1.00 39.81 118 THR A N 1
ATOM 941 C CA . THR A 1 118 ? 68.529 -15.364 -24.683 1.00 39.81 118 THR A CA 1
ATOM 942 C C . THR A 1 118 ? 68.132 -14.242 -23.723 1.00 39.81 118 THR A C 1
ATOM 944 O O . THR A 1 118 ? 67.087 -14.254 -23.080 1.00 39.81 118 THR A O 1
ATOM 947 N N . ALA A 1 119 ? 69.073 -13.322 -23.556 1.00 46.56 119 ALA A N 1
ATOM 948 C CA . ALA A 1 119 ? 69.171 -12.318 -22.516 1.00 46.56 119 ALA A CA 1
ATOM 949 C C . ALA A 1 119 ? 67.998 -11.322 -22.417 1.00 46.56 119 ALA A C 1
ATOM 951 O O . ALA A 1 119 ? 67.325 -10.977 -23.387 1.00 46.56 119 ALA A O 1
ATOM 952 N N . ARG A 1 120 ? 67.844 -10.797 -21.196 1.00 54.84 120 ARG A N 1
ATOM 953 C CA . ARG A 1 120 ? 66.983 -9.679 -20.791 1.00 54.84 120 ARG A CA 1
ATOM 954 C C . ARG A 1 120 ? 67.073 -8.513 -21.786 1.00 54.84 120 ARG A C 1
ATOM 956 O O . ARG A 1 120 ? 68.133 -7.910 -21.931 1.00 54.84 120 ARG A O 1
ATOM 963 N N . SER A 1 121 ? 65.951 -8.135 -22.399 1.00 52.22 121 SER A N 1
ATOM 964 C CA . SER A 1 121 ? 65.837 -6.890 -23.165 1.00 52.22 121 SER A CA 1
ATOM 965 C C . SER A 1 121 ? 64.844 -5.954 -22.479 1.00 52.22 121 SER A C 1
ATOM 967 O O . SER A 1 121 ? 63.638 -6.190 -22.490 1.00 52.22 121 SER A O 1
ATOM 969 N N . ASN A 1 122 ? 65.367 -4.889 -21.866 1.00 60.75 122 ASN A N 1
ATOM 970 C CA . ASN A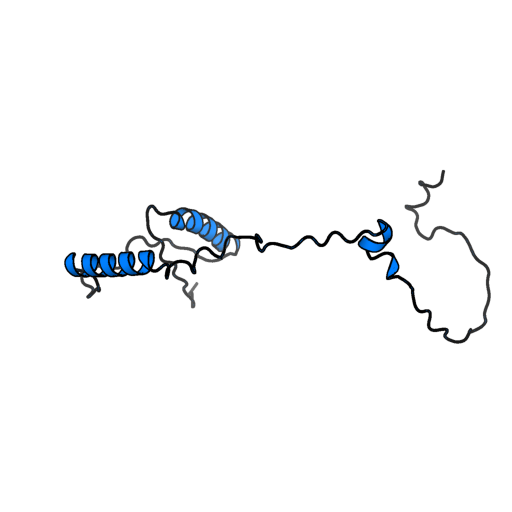 1 122 ? 64.602 -3.761 -21.330 1.00 60.75 122 ASN A CA 1
ATOM 971 C C . ASN A 1 122 ? 64.020 -2.928 -22.487 1.00 60.75 122 ASN A C 1
ATOM 973 O O . ASN A 1 122 ? 64.514 -1.842 -22.790 1.00 60.75 122 ASN A O 1
ATOM 977 N N . LYS A 1 123 ? 62.983 -3.436 -23.159 1.00 62.00 123 LYS A N 1
ATOM 978 C CA . LYS A 1 123 ? 62.224 -2.671 -24.157 1.00 62.00 123 LYS A CA 1
ATOM 979 C C . LYS A 1 123 ? 60.770 -2.517 -23.705 1.00 62.00 123 LYS A C 1
ATOM 981 O O . LYS A 1 123 ? 60.150 -3.517 -23.338 1.00 62.00 123 LYS A O 1
ATOM 986 N N . PRO A 1 124 ? 60.213 -1.295 -23.711 1.00 59.47 124 PRO A N 1
ATOM 987 C CA . PRO A 1 124 ? 58.824 -1.084 -23.336 1.00 59.47 124 PRO A CA 1
ATOM 988 C C . PRO A 1 124 ? 57.910 -1.684 -24.407 1.00 59.47 124 PRO A C 1
ATOM 990 O O . PRO A 1 124 ? 58.013 -1.349 -25.582 1.00 59.47 124 PRO A O 1
ATOM 993 N N . LYS A 1 125 ? 57.004 -2.571 -23.986 1.00 65.25 125 LYS A N 1
ATOM 994 C CA . LYS A 1 125 ? 56.014 -3.226 -24.856 1.00 65.25 125 LYS A CA 1
ATOM 995 C C . LYS A 1 125 ? 54.860 -2.305 -25.279 1.00 65.25 125 LYS A C 1
ATOM 997 O O . LYS A 1 125 ? 53.983 -2.756 -26.003 1.00 65.25 125 LYS A O 1
ATOM 1002 N N . HIS A 1 126 ? 54.819 -1.050 -24.825 1.00 66.25 126 HIS A N 1
ATOM 1003 C CA . HIS A 1 126 ? 53.665 -0.188 -25.066 1.00 66.25 126 HIS A CA 1
ATOM 1004 C C . HIS A 1 126 ? 54.036 1.301 -25.130 1.00 66.25 126 HIS A C 1
ATOM 1006 O O . HIS A 1 126 ? 54.720 1.823 -24.245 1.00 66.25 126 HIS A O 1
ATOM 1012 N N . GLU A 1 127 ? 53.554 1.988 -26.167 1.00 70.69 127 GLU A N 1
ATOM 1013 C CA . GLU A 1 127 ? 53.942 3.361 -26.528 1.00 70.69 127 GLU A CA 1
ATOM 1014 C C . GLU A 1 127 ? 53.538 4.413 -25.484 1.00 70.69 127 GLU A C 1
ATOM 1016 O O . GLU A 1 127 ? 54.221 5.426 -25.312 1.00 70.69 127 GLU A O 1
ATOM 1021 N N . LEU A 1 128 ? 52.481 4.135 -24.715 1.00 68.06 128 LEU A N 1
ATOM 1022 C CA . LEU A 1 128 ? 51.988 5.023 -23.656 1.00 68.06 128 LEU A CA 1
ATOM 1023 C C . LEU A 1 128 ? 52.987 5.232 -22.506 1.00 68.06 128 LEU A C 1
ATOM 1025 O O . LEU A 1 128 ? 52.985 6.291 -21.884 1.00 68.06 128 LEU A O 1
ATOM 1029 N N . PHE A 1 129 ? 53.883 4.279 -22.236 1.00 64.44 129 PHE A N 1
ATOM 1030 C CA . PHE A 1 129 ? 54.811 4.372 -21.099 1.00 64.44 129 PHE A CA 1
ATOM 1031 C C . PHE A 1 129 ? 56.161 5.007 -21.454 1.00 64.44 129 PHE A C 1
ATOM 1033 O O . PHE A 1 129 ? 57.072 5.038 -20.629 1.00 64.44 129 PHE A O 1
ATOM 1040 N N . ARG A 1 130 ? 56.307 5.563 -22.666 1.00 66.62 130 ARG A N 1
ATOM 1041 C CA . ARG A 1 130 ? 57.553 6.223 -23.090 1.00 66.62 130 ARG A CA 1
ATOM 1042 C C . ARG A 1 130 ? 57.802 7.556 -22.374 1.00 66.62 130 ARG A C 1
ATOM 1044 O O . ARG A 1 130 ? 58.952 7.949 -22.219 1.00 66.62 130 ARG A O 1
ATOM 1051 N N . LYS A 1 131 ? 56.743 8.262 -21.962 1.00 64.94 131 LYS A N 1
ATOM 1052 C CA . LYS A 1 131 ? 56.830 9.651 -21.470 1.00 64.94 131 LYS A CA 1
ATOM 1053 C C . LYS A 1 131 ? 56.986 9.797 -19.953 1.00 64.94 131 LYS A C 1
ATOM 1055 O O . LYS A 1 131 ? 57.325 10.881 -19.507 1.00 64.94 131 LYS A O 1
ATOM 1060 N N . TYR A 1 132 ? 56.810 8.729 -19.177 1.00 64.44 132 TYR A N 1
ATOM 1061 C CA . TYR A 1 132 ? 56.888 8.779 -17.708 1.00 64.44 132 TYR A CA 1
ATOM 1062 C C . TYR A 1 132 ? 58.257 8.359 -17.158 1.00 64.44 132 TYR A C 1
ATOM 1064 O O . TYR A 1 132 ? 58.379 7.966 -16.002 1.00 64.44 132 TYR A O 1
ATOM 1072 N N . ARG A 1 133 ? 59.300 8.424 -17.996 1.00 63.78 133 ARG A N 1
ATOM 1073 C CA . ARG A 1 133 ? 60.679 8.137 -17.598 1.00 63.78 133 ARG A CA 1
ATOM 1074 C C . ARG A 1 133 ? 61.563 9.379 -17.725 1.00 63.78 133 ARG A C 1
ATOM 1076 O O . ARG A 1 133 ? 62.364 9.477 -18.653 1.00 63.78 133 ARG A O 1
ATOM 1083 N N . LYS A 1 134 ? 61.426 10.287 -16.768 1.00 55.91 134 LYS A N 1
ATOM 1084 C CA . LYS A 1 134 ? 62.493 10.986 -16.038 1.00 55.91 134 LYS A CA 1
ATOM 1085 C C . LYS A 1 134 ? 61.843 11.889 -15.004 1.00 55.91 134 LYS A C 1
ATOM 1087 O O . LYS A 1 134 ? 60.837 12.527 -15.371 1.00 55.91 134 LYS A O 1
#

Organism: NCBI:txid392033

Radius of gyration: 33.19 Å; chains: 1; bounding box: 93×40×49 Å

Secondary structure (DSSP, 8-state):
------------TTSHHHHHHHHHHHHHHHTT------S----TTS--TT-SHHHHHHHHHHHHHHHHHTTTTTSGGGS----S----------HHHHTTGGG-------PPP-----------S-GGGGSS--

Foldseek 3Di:
DDDPDDDDDDADPPDCSVVVVVVVVVVCVVVVHDDDDDPDDDDPPDPDPPPDPVSVVVVVVVVVVCVVVVVPVPPVPPPDDDPPPPPPPDDDDDPCVVVVVVVPPPPDPDDDDDDDDDDDDPDDPDPVPPPVDD

InterPro domains:
  IPR027417 P-loop containing nucleoside triphosphate hydrolase [G3DSA:3.40.50.300] (1-77)
  IPR032438 ERCC3/RAD25/XPB helicase, C-terminal domain [PF16203] (1-77)
  IPR050615 ATP-dependent DNA Helicase [PTHR11274] (1-110)